Protein AF-A0A961QTJ1-F1 (afdb_monomer)

Solvent-accessible surface area (backbone atoms only — not comparable to full-atom values): 5188 Å² total; per-residue (Å²): 112,53,42,83,73,46,76,42,84,82,74,83,28,64,85,46,59,76,97,73,46,89,55,39,58,57,40,41,78,37,72,56,92,78,36,57,41,29,34,39,9,58,44,78,40,74,91,76,72,41,66,40,79,77,35,81,41,68,32,89,91,40,82,53,94,62,44,67,61,55,49,53,57,47,49,55,53,48,40,53,59,78,66,69,124

Structure (mmCIF, N/CA/C/O backbone):
data_AF-A0A961QTJ1-F1
#
_entry.id   AF-A0A961QTJ1-F1
#
loop_
_atom_site.group_PDB
_atom_site.id
_atom_site.type_symbol
_atom_site.label_atom_id
_atom_site.label_alt_id
_atom_site.label_comp_id
_atom_site.label_asym_id
_atom_site.label_entity_id
_atom_site.label_seq_id
_atom_site.pdbx_PDB_ins_code
_atom_site.Cartn_x
_atom_site.Cartn_y
_atom_site.Cartn_z
_atom_site.occupancy
_atom_site.B_iso_or_equiv
_atom_site.auth_seq_id
_atom_site.auth_comp_id
_atom_site.auth_asym_id
_atom_site.auth_atom_id
_atom_site.pdbx_PDB_model_num
ATOM 1 N N . ARG A 1 1 ? -11.216 -8.397 -10.378 1.00 72.31 1 ARG A N 1
ATOM 2 C CA . ARG A 1 1 ? -12.156 -8.557 -9.235 1.00 72.31 1 ARG A CA 1
ATOM 3 C C . ARG A 1 1 ? -12.390 -7.239 -8.498 1.00 72.31 1 ARG A C 1
ATOM 5 O O . ARG A 1 1 ? -13.536 -6.981 -8.179 1.00 72.31 1 ARG A O 1
ATOM 12 N N . LEU A 1 2 ? -11.366 -6.403 -8.283 1.00 81.88 2 LEU A N 1
ATOM 13 C CA . LEU A 1 2 ? -11.527 -5.104 -7.610 1.00 81.88 2 LEU A CA 1
ATOM 14 C C . LEU A 1 2 ? -12.514 -4.160 -8.318 1.00 81.88 2 LEU A C 1
ATOM 16 O O . LEU A 1 2 ? -13.393 -3.636 -7.649 1.00 81.88 2 LEU A O 1
ATOM 20 N N . GLY A 1 3 ? -12.459 -4.041 -9.649 1.00 82.12 3 GLY A N 1
ATOM 21 C CA . GLY A 1 3 ? -13.423 -3.227 -10.406 1.00 82.12 3 GLY A CA 1
ATOM 22 C C . GLY A 1 3 ? -14.887 -3.622 -10.171 1.00 82.12 3 GLY A C 1
ATOM 23 O O . GLY A 1 3 ? -15.730 -2.762 -9.959 1.00 82.12 3 GLY 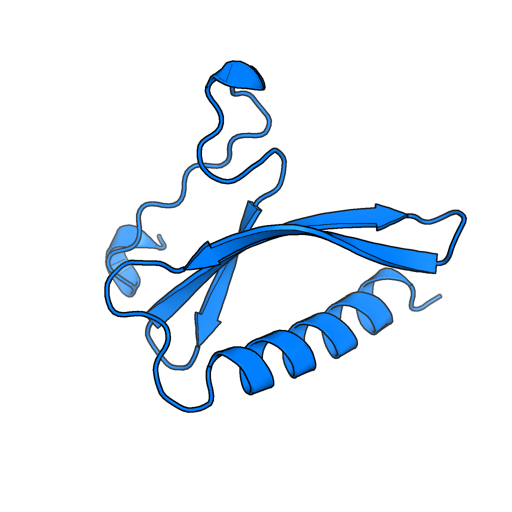A O 1
ATOM 24 N N . LEU A 1 4 ? -15.182 -4.926 -10.095 1.00 84.00 4 LEU A N 1
ATOM 25 C CA . LEU A 1 4 ? -16.546 -5.431 -9.872 1.00 84.00 4 LEU A CA 1
ATOM 26 C C . LEU A 1 4 ? -17.071 -5.193 -8.450 1.00 84.00 4 LEU A C 1
ATOM 28 O O . LEU A 1 4 ? -18.275 -5.070 -8.271 1.00 84.00 4 LEU A O 1
ATOM 32 N N . LEU A 1 5 ? -16.191 -5.195 -7.446 1.00 87.31 5 LEU A N 1
ATOM 33 C CA . LEU A 1 5 ? -16.589 -5.108 -6.036 1.00 87.31 5 LEU A CA 1
ATOM 34 C C . LEU A 1 5 ? -16.486 -3.689 -5.475 1.00 87.31 5 LEU A C 1
ATOM 36 O O . LEU A 1 5 ? -17.233 -3.340 -4.573 1.00 87.31 5 LEU A O 1
ATOM 40 N N . PHE A 1 6 ? -15.555 -2.891 -5.996 1.00 89.62 6 PHE A N 1
ATOM 41 C CA . PHE A 1 6 ? -15.157 -1.616 -5.402 1.00 89.62 6 PHE A CA 1
ATOM 42 C C . PHE A 1 6 ? -15.046 -0.478 -6.424 1.00 89.62 6 PHE A C 1
ATOM 44 O O . PHE A 1 6 ? -14.579 0.599 -6.069 1.00 89.62 6 PHE A O 1
ATOM 51 N N . GLY A 1 7 ? -15.383 -0.714 -7.700 1.00 87.50 7 GLY A N 1
ATOM 52 C CA . GLY A 1 7 ? -15.256 0.299 -8.755 1.00 87.50 7 GLY A CA 1
ATOM 53 C C . GLY A 1 7 ? -13.817 0.764 -9.008 1.00 87.50 7 GLY A C 1
ATOM 54 O O . GLY A 1 7 ? -13.608 1.859 -9.517 1.00 87.50 7 GLY A O 1
ATOM 55 N N . TYR A 1 8 ? -12.816 -0.038 -8.621 1.00 90.38 8 TYR A N 1
ATOM 56 C CA . TYR A 1 8 ? -11.402 0.322 -8.714 1.00 90.38 8 TYR A CA 1
ATOM 57 C C . TYR A 1 8 ? -10.622 -0.635 -9.621 1.00 90.38 8 TYR A C 1
ATOM 59 O O . TYR A 1 8 ? -10.399 -1.806 -9.288 1.00 90.38 8 TYR A O 1
ATOM 67 N N . ASP A 1 9 ? -10.154 -0.109 -10.750 1.00 89.25 9 ASP A N 1
ATOM 68 C CA . ASP A 1 9 ? -9.333 -0.838 -11.715 1.00 89.25 9 ASP A CA 1
ATOM 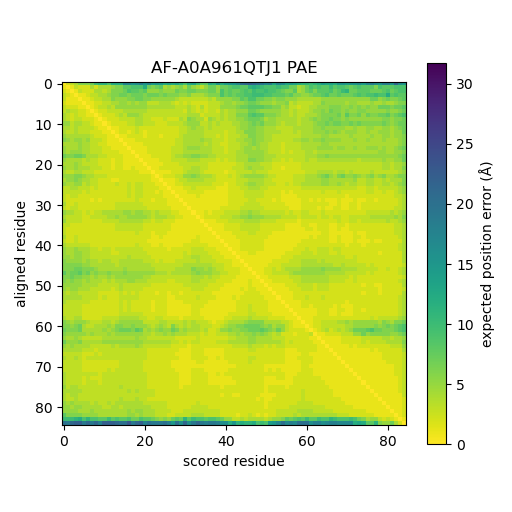69 C C . ASP A 1 9 ? -7.850 -0.693 -11.383 1.00 89.25 9 ASP A C 1
ATOM 71 O O . ASP A 1 9 ? -7.131 0.177 -11.876 1.00 89.25 9 ASP A O 1
ATOM 75 N N . HIS A 1 10 ? -7.391 -1.573 -10.496 1.00 90.31 10 HIS A N 1
ATOM 76 C CA . HIS A 1 10 ? -5.984 -1.648 -10.144 1.00 90.31 10 HIS A CA 1
ATOM 77 C C . HIS A 1 10 ? -5.156 -2.256 -11.278 1.00 90.31 10 HIS A C 1
ATOM 79 O O . HIS A 1 10 ? -5.445 -3.365 -11.736 1.00 90.31 10 HIS A O 1
ATOM 85 N N . VAL A 1 11 ? -4.074 -1.578 -11.655 1.00 88.94 11 VAL A N 1
ATOM 86 C CA . VAL A 1 11 ? -3.067 -2.112 -12.574 1.00 88.94 11 VAL A CA 1
ATOM 87 C C . VAL A 1 11 ? -1.816 -2.448 -11.781 1.00 88.94 11 VAL A C 1
ATOM 89 O O . VAL A 1 11 ? -1.289 -1.610 -11.057 1.00 88.94 11 VAL A O 1
ATOM 92 N N . PHE A 1 12 ? -1.335 -3.680 -11.936 1.00 90.44 12 PHE A N 1
ATOM 93 C CA . PHE A 1 12 ? -0.069 -4.102 -11.357 1.00 90.44 12 PHE A CA 1
ATOM 94 C C . PHE A 1 12 ? 1.090 -3.663 -12.261 1.00 90.44 12 PHE A C 1
ATOM 96 O O . PHE A 1 12 ? 1.293 -4.210 -13.346 1.00 90.44 12 PHE A O 1
ATOM 103 N N . GLU A 1 13 ? 1.837 -2.648 -11.830 1.00 93.06 13 GLU A N 1
ATOM 104 C CA . GLU A 1 13 ? 2.769 -1.914 -12.697 1.00 93.06 13 GLU A CA 1
ATOM 105 C C . GLU A 1 13 ? 4.222 -2.414 -12.654 1.00 93.06 13 GLU A C 1
ATOM 107 O O . GLU A 1 13 ? 5.112 -1.782 -13.230 1.00 93.06 13 GLU A O 1
ATOM 112 N N . ALA A 1 14 ? 4.489 -3.571 -12.042 1.00 92.19 14 ALA A N 1
ATOM 113 C CA . ALA A 1 14 ? 5.838 -4.145 -11.991 1.00 92.19 14 ALA A CA 1
ATOM 114 C C . ALA A 1 14 ? 6.455 -4.347 -13.391 1.00 92.19 14 ALA A C 1
ATOM 116 O O . ALA A 1 14 ? 7.6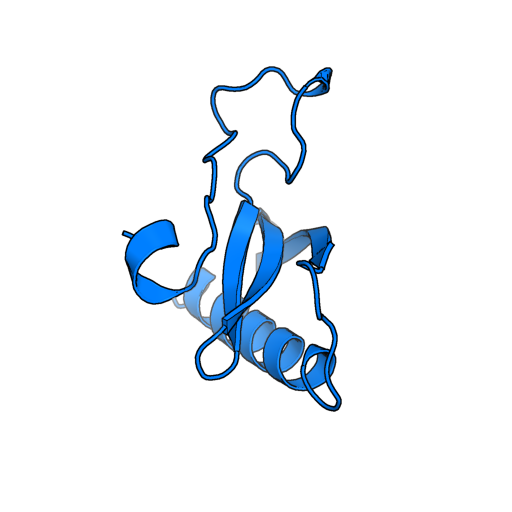64 -4.205 -13.570 1.00 92.19 14 ALA A O 1
ATOM 117 N N . TYR A 1 15 ? 5.613 -4.618 -14.394 1.00 93.19 15 TYR A N 1
ATOM 118 C CA . TYR A 1 15 ? 6.004 -4.815 -15.796 1.00 93.19 15 TYR A CA 1
ATOM 119 C C . TYR A 1 15 ? 5.935 -3.539 -16.649 1.00 93.19 15 TYR A C 1
ATOM 121 O O . TYR A 1 15 ? 6.305 -3.549 -17.823 1.00 93.19 15 TYR A O 1
ATOM 129 N N . VAL A 1 16 ? 5.460 -2.430 -16.082 1.00 94.38 16 VAL A N 1
ATOM 130 C CA . VAL A 1 16 ? 5.412 -1.131 -16.758 1.00 94.38 16 VAL A CA 1
ATOM 131 C C . VAL A 1 16 ? 6.774 -0.446 -16.578 1.00 94.38 16 VAL A C 1
ATOM 133 O O . VAL A 1 16 ? 7.309 -0.450 -15.461 1.00 94.38 16 VAL A O 1
ATOM 136 N N . PRO A 1 17 ? 7.370 0.144 -17.637 1.00 95.88 17 PRO A N 1
ATOM 137 C CA . PRO A 1 17 ? 8.594 0.928 -17.493 1.00 95.88 17 PRO A CA 1
ATOM 138 C C . PRO A 1 17 ? 8.417 2.044 -16.471 1.00 95.88 17 PRO A C 1
ATOM 140 O O . PRO A 1 17 ? 7.372 2.686 -16.448 1.00 95.88 17 PRO A O 1
ATOM 143 N N . GLU A 1 18 ? 9.449 2.298 -15.670 1.00 92.94 18 GLU A N 1
ATOM 144 C CA . GLU A 1 18 ? 9.387 3.199 -14.514 1.00 92.94 18 GLU A CA 1
ATOM 145 C C . GLU A 1 18 ? 8.779 4.570 -14.832 1.00 92.94 18 GLU A C 1
ATOM 147 O O . GLU A 1 18 ? 7.848 4.989 -14.154 1.00 92.94 18 GLU A O 1
ATOM 152 N N . ALA A 1 19 ? 9.203 5.202 -15.930 1.00 94.56 19 ALA A N 1
ATOM 153 C CA . ALA A 1 19 ? 8.702 6.509 -16.361 1.00 94.56 19 ALA A CA 1
ATOM 154 C C . ALA A 1 19 ? 7.204 6.539 -16.740 1.00 94.56 19 ALA A C 1
ATOM 156 O O . ALA A 1 19 ? 6.646 7.613 -16.940 1.00 94.56 19 ALA A O 1
ATOM 157 N N . ARG A 1 20 ? 6.557 5.375 -16.888 1.00 94.69 20 ARG A N 1
ATOM 158 C CA . ARG A 1 20 ? 5.133 5.236 -17.237 1.00 94.69 20 ARG A CA 1
ATOM 159 C C . ARG A 1 20 ? 4.276 4.708 -16.084 1.00 94.69 20 ARG A C 1
ATOM 161 O O . ARG A 1 20 ? 3.081 4.506 -16.280 1.00 94.69 20 ARG A O 1
ATOM 168 N N . ARG A 1 21 ? 4.868 4.444 -14.917 1.00 94.88 21 ARG A N 1
ATOM 169 C CA . ARG A 1 21 ? 4.137 3.980 -13.732 1.00 94.88 21 ARG A CA 1
ATOM 170 C C . ARG A 1 21 ? 3.301 5.121 -13.164 1.00 94.88 21 ARG A C 1
ATOM 172 O O . ARG A 1 21 ? 3.795 6.238 -13.030 1.00 94.88 21 ARG A O 1
ATOM 179 N N . ARG A 1 22 ? 2.044 4.845 -12.828 1.00 92.69 22 ARG A N 1
ATOM 180 C CA . ARG A 1 22 ? 1.143 5.788 -12.161 1.00 92.69 22 ARG A CA 1
ATOM 181 C C . ARG A 1 22 ? 1.209 5.640 -10.647 1.00 92.69 22 ARG A C 1
ATOM 183 O O . ARG A 1 22 ? 1.160 6.644 -9.941 1.00 92.69 22 ARG A O 1
ATOM 190 N N . PHE A 1 23 ? 1.282 4.410 -10.148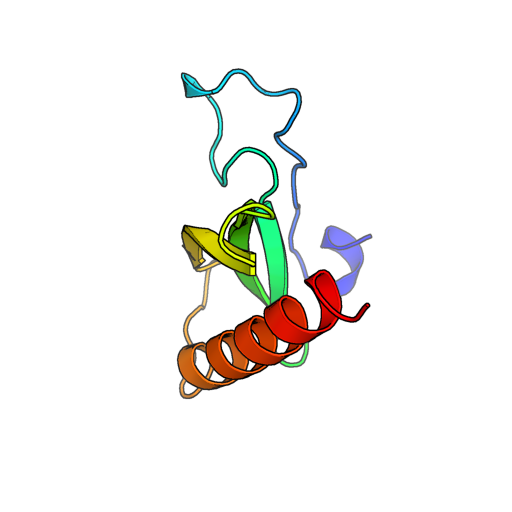 1.00 93.81 23 PHE A N 1
ATOM 191 C CA . PHE A 1 23 ? 1.187 4.111 -8.719 1.00 93.81 23 PHE A CA 1
ATOM 192 C C . PHE A 1 23 ? 2.490 3.586 -8.121 1.00 93.81 23 PHE A C 1
ATOM 194 O O . PHE A 1 23 ? 2.691 3.736 -6.919 1.00 93.81 23 PHE A O 1
ATOM 201 N N . GLY A 1 24 ? 3.370 3.005 -8.936 1.00 92.75 24 GLY A N 1
ATOM 202 C CA . GLY A 1 24 ? 4.668 2.500 -8.491 1.00 92.75 24 GLY A CA 1
ATOM 203 C C . GLY A 1 24 ? 4.842 1.011 -8.765 1.00 92.75 24 GLY A C 1
ATOM 204 O O . GLY A 1 24 ? 3.961 0.349 -9.300 1.00 92.75 24 GLY A O 1
ATOM 205 N N . TYR A 1 25 ? 6.015 0.472 -8.438 1.00 92.62 25 TYR A N 1
ATOM 206 C CA . TYR A 1 25 ? 6.403 -0.877 -8.870 1.00 92.62 25 TYR A CA 1
ATOM 207 C C . TYR A 1 25 ? 5.515 -1.975 -8.266 1.00 92.62 25 TYR A C 1
ATOM 209 O O . TYR A 1 25 ? 5.131 -2.916 -8.960 1.00 92.62 25 TYR A O 1
ATOM 217 N N . PHE A 1 26 ? 5.186 -1.853 -6.982 1.00 91.06 26 PHE A N 1
ATOM 218 C CA . PHE A 1 26 ? 4.385 -2.811 -6.229 1.00 91.06 26 PHE A CA 1
ATOM 219 C C . PHE A 1 26 ? 3.328 -2.074 -5.398 1.00 91.06 26 PHE A C 1
ATOM 221 O O . PHE A 1 26 ? 3.182 -2.284 -4.192 1.00 91.06 26 PHE A O 1
ATOM 228 N N . ALA A 1 27 ? 2.594 -1.174 -6.055 1.00 95.38 27 ALA A N 1
ATOM 229 C CA . ALA A 1 27 ? 1.496 -0.462 -5.425 1.00 95.38 27 ALA A CA 1
ATOM 230 C C . ALA A 1 27 ? 0.392 -1.433 -5.006 1.00 95.38 27 ALA A C 1
ATOM 232 O O . ALA A 1 27 ? -0.135 -2.172 -5.830 1.00 95.38 27 ALA A O 1
ATOM 233 N N . LEU A 1 28 ? 0.032 -1.421 -3.726 1.00 95.00 28 LEU A N 1
ATOM 234 C CA . LEU A 1 28 ? -1.054 -2.228 -3.186 1.00 95.00 28 LEU A CA 1
ATOM 235 C C . LEU A 1 28 ? -2.306 -1.366 -3.003 1.00 95.00 28 LEU A C 1
ATOM 237 O O . LEU A 1 28 ? -2.215 -0.292 -2.400 1.00 95.00 28 LEU A O 1
ATOM 241 N N . PRO A 1 29 ? -3.480 -1.811 -3.481 1.00 95.81 29 PRO A N 1
ATOM 242 C CA . PRO A 1 29 ? -4.733 -1.137 -3.193 1.00 95.81 29 PRO A CA 1
ATOM 243 C C . PRO A 1 29 ? -5.126 -1.336 -1.729 1.00 95.81 29 PRO A C 1
ATOM 245 O O . PRO A 1 29 ? -5.140 -2.456 -1.218 1.00 95.81 29 PRO A O 1
ATOM 248 N N . VAL A 1 30 ? -5.472 -0.241 -1.063 1.00 97.00 30 VAL A N 1
ATOM 249 C CA . VAL A 1 30 ? -5.810 -0.197 0.357 1.00 97.00 30 VAL A CA 1
ATOM 250 C C . VAL A 1 30 ? -7.311 -0.031 0.515 1.00 97.00 30 VAL A C 1
ATOM 252 O O . VAL A 1 30 ? -7.874 1.011 0.177 1.00 97.00 30 VAL A O 1
ATOM 255 N N . LEU A 1 31 ? -7.951 -1.074 1.037 1.00 96.25 31 LEU A N 1
ATOM 256 C CA . LEU A 1 31 ? -9.372 -1.089 1.359 1.00 96.25 31 LEU A CA 1
ATOM 257 C C . LEU A 1 31 ? -9.607 -0.436 2.729 1.00 96.25 31 LEU A C 1
ATOM 259 O O . LEU A 1 31 ? -9.015 -0.854 3.724 1.00 96.25 31 LEU A O 1
ATOM 263 N N . VAL A 1 32 ? -10.494 0.555 2.784 1.00 96.56 32 VAL A N 1
ATOM 264 C CA . VAL A 1 32 ? -10.999 1.153 4.025 1.00 96.56 32 VAL A CA 1
ATOM 265 C C . VAL A 1 32 ? -12.517 1.041 4.005 1.00 96.56 32 VAL A C 1
ATOM 267 O O . VAL A 1 32 ? -13.176 1.659 3.172 1.00 96.56 32 VAL A O 1
ATOM 270 N N . GLY A 1 33 ? -13.070 0.221 4.902 1.00 93.00 33 GLY A N 1
ATOM 271 C CA . GLY A 1 33 ? -14.485 -0.143 4.853 1.00 93.00 33 GLY A CA 1
ATOM 272 C C . GLY A 1 33 ? -14.802 -0.921 3.575 1.00 93.00 33 GLY A C 1
ATOM 273 O O . GLY A 1 33 ? -14.290 -2.020 3.375 1.00 93.00 33 GLY A O 1
ATOM 274 N N . ASP A 1 34 ? -15.626 -0.335 2.714 1.00 92.12 34 ASP A N 1
ATOM 275 C CA . ASP A 1 34 ? -16.122 -0.898 1.457 1.00 92.12 34 ASP A CA 1
ATOM 276 C C . ASP A 1 34 ? -15.516 -0.241 0.204 1.00 92.12 34 ASP A C 1
ATOM 278 O O . ASP A 1 34 ? -15.957 -0.519 -0.909 1.00 92.12 34 ASP A O 1
ATOM 282 N N . ARG A 1 35 ? -14.487 0.602 0.352 1.00 94.31 35 ARG A N 1
ATOM 283 C CA . ARG A 1 35 ? -13.858 1.316 -0.770 1.00 94.31 35 ARG A CA 1
ATOM 284 C C . ARG A 1 35 ? -12.346 1.194 -0.780 1.00 94.31 35 ARG A C 1
ATOM 286 O O . ARG A 1 35 ? -11.692 1.162 0.263 1.00 94.31 35 ARG A O 1
ATOM 293 N N . ILE A 1 36 ? -11.767 1.190 -1.977 1.00 96.62 36 ILE A N 1
ATOM 294 C CA . ILE A 1 36 ? -10.321 1.348 -2.131 1.00 96.62 36 ILE A CA 1
ATOM 295 C C . ILE A 1 36 ? -10.008 2.829 -1.951 1.00 96.62 36 ILE A C 1
ATOM 297 O O . ILE A 1 36 ? -10.356 3.630 -2.812 1.00 96.62 36 ILE A O 1
ATOM 301 N N . ALA A 1 37 ? -9.391 3.193 -0.827 1.00 97.38 37 ALA A N 1
ATOM 302 C CA . ALA A 1 37 ? -9.104 4.580 -0.457 1.00 97.38 37 ALA A CA 1
ATOM 303 C C . ALA A 1 37 ? -7.733 5.062 -0.954 1.00 97.38 37 ALA A C 1
ATOM 305 O O . ALA A 1 37 ? -7.529 6.255 -1.165 1.00 97.38 37 ALA A O 1
ATOM 306 N N . ALA A 1 38 ? -6.776 4.151 -1.131 1.00 97.56 38 ALA A N 1
ATOM 307 C CA . ALA A 1 38 ? -5.436 4.498 -1.588 1.00 97.56 38 ALA A CA 1
ATOM 308 C C . ALA A 1 38 ? -4.796 3.368 -2.401 1.00 97.56 38 ALA A C 1
ATOM 310 O O . ALA A 1 38 ? -5.190 2.211 -2.295 1.00 97.56 38 ALA A O 1
ATOM 311 N N . ALA A 1 39 ? -3.772 3.707 -3.177 1.00 97.19 39 ALA A N 1
ATOM 312 C CA . ALA A 1 39 ? -2.766 2.784 -3.680 1.00 97.19 39 ALA A CA 1
ATOM 313 C C . ALA A 1 39 ? -1.422 3.166 -3.053 1.00 97.19 39 ALA A C 1
ATOM 315 O O . ALA A 1 39 ? -1.009 4.327 -3.139 1.00 97.19 39 ALA A O 1
ATOM 316 N N . ILE A 1 40 ? -0.763 2.216 -2.389 1.00 97.88 40 ILE A N 1
ATOM 317 C CA . ILE A 1 40 ? 0.488 2.469 -1.667 1.00 97.88 40 ILE A CA 1
ATOM 318 C C . ILE A 1 40 ? 1.579 1.543 -2.188 1.00 97.88 40 ILE A C 1
ATOM 320 O O . ILE A 1 40 ? 1.511 0.328 -2.008 1.00 97.88 40 ILE A O 1
ATOM 324 N N . ASP A 1 41 ? 2.593 2.128 -2.821 1.00 97.25 41 ASP A N 1
ATOM 325 C CA . ASP A 1 41 ? 3.808 1.420 -3.217 1.00 97.25 41 ASP A CA 1
ATOM 326 C C . ASP A 1 41 ? 4.717 1.276 -2.004 1.00 97.25 41 ASP A C 1
ATOM 328 O O . ASP A 1 41 ? 5.119 2.266 -1.384 1.00 97.25 41 ASP A O 1
ATOM 332 N N . THR A 1 42 ? 5.017 0.030 -1.645 1.00 95.62 42 THR A N 1
ATOM 333 C CA . THR A 1 42 ? 5.830 -0.289 -0.471 1.00 95.62 42 THR A CA 1
ATOM 334 C C . THR A 1 42 ? 7.026 -1.144 -0.852 1.00 95.62 42 THR A C 1
ATOM 336 O O . THR A 1 42 ? 6.970 -1.989 -1.744 1.00 95.62 42 THR A O 1
ATOM 339 N N . LYS A 1 43 ? 8.132 -0.944 -0.138 1.00 94.75 43 LYS A N 1
ATOM 340 C CA . LYS A 1 43 ? 9.345 -1.746 -0.269 1.00 94.75 43 LYS A CA 1
ATOM 341 C C . LYS A 1 43 ? 9.783 -2.237 1.101 1.00 94.75 43 LYS A C 1
ATOM 343 O O . LYS A 1 43 ? 10.089 -1.439 1.978 1.00 94.75 43 LYS A O 1
ATOM 348 N N . ALA A 1 44 ? 9.866 -3.552 1.267 1.00 95.12 44 ALA A N 1
ATOM 349 C CA . ALA A 1 44 ? 10.452 -4.150 2.460 1.00 95.12 44 ALA A CA 1
ATOM 350 C C . ALA A 1 44 ? 11.988 -4.077 2.379 1.00 95.12 44 ALA A C 1
ATOM 352 O O . ALA A 1 44 ? 12.614 -4.810 1.608 1.00 95.12 44 ALA A O 1
ATOM 353 N N . ASP A 1 45 ? 12.604 -3.206 3.178 1.00 95.25 45 ASP A N 1
ATOM 354 C CA . ASP A 1 45 ? 14.047 -3.213 3.409 1.00 95.25 45 ASP A CA 1
ATOM 355 C C . ASP A 1 45 ? 14.363 -4.251 4.492 1.00 95.25 45 ASP A C 1
ATOM 357 O O . ASP A 1 45 ? 14.294 -3.983 5.692 1.00 95.25 45 ASP A O 1
ATOM 361 N N . ARG A 1 46 ? 14.710 -5.466 4.056 1.00 93.88 46 ARG A N 1
ATOM 362 C CA . ARG A 1 46 ? 15.048 -6.576 4.959 1.00 93.88 46 ARG A CA 1
ATOM 363 C C . ARG A 1 46 ? 16.330 -6.337 5.751 1.00 93.88 46 ARG A C 1
ATOM 365 O O . ARG A 1 46 ? 16.454 -6.881 6.841 1.00 93.88 46 ARG A O 1
ATOM 372 N N . SER A 1 47 ? 17.254 -5.521 5.239 1.00 94.88 47 SER A N 1
ATOM 373 C CA . SER A 1 47 ? 18.501 -5.213 5.949 1.00 94.88 47 SER A CA 1
ATOM 374 C C . SER A 1 47 ? 18.250 -4.329 7.170 1.00 94.88 47 SER A C 1
ATOM 376 O O . SER A 1 47 ? 18.884 -4.505 8.205 1.00 94.88 47 SER A O 1
ATOM 378 N N . LYS A 1 48 ? 17.270 -3.424 7.067 1.00 95.50 48 LYS A N 1
ATOM 379 C CA . LYS A 1 48 ? 16.859 -2.513 8.146 1.00 95.50 48 LYS A CA 1
ATOM 380 C C . LYS A 1 48 ? 15.608 -2.971 8.891 1.00 95.50 48 LYS A C 1
ATOM 382 O O . LYS A 1 48 ? 15.193 -2.286 9.819 1.00 95.50 48 LYS A O 1
ATOM 387 N N . ARG A 1 49 ? 15.007 -4.094 8.474 1.00 94.56 49 ARG A N 1
ATOM 388 C CA . ARG A 1 49 ? 13.725 -4.619 8.977 1.00 94.56 49 ARG A CA 1
ATOM 389 C C . ARG A 1 49 ? 12.636 -3.540 9.015 1.00 94.56 49 ARG A C 1
ATOM 391 O O . ARG A 1 49 ? 11.961 -3.375 10.026 1.00 94.56 49 ARG A O 1
ATOM 398 N N . ARG A 1 50 ? 12.503 -2.788 7.918 1.00 95.19 50 ARG A N 1
ATOM 399 C CA . ARG A 1 50 ? 11.544 -1.683 7.800 1.00 95.19 50 ARG A CA 1
ATOM 400 C C . ARG A 1 50 ? 10.753 -1.745 6.501 1.00 95.19 50 ARG A C 1
ATOM 402 O O . ARG A 1 50 ? 11.296 -2.085 5.447 1.00 95.19 50 ARG A O 1
ATOM 409 N N . LEU A 1 51 ? 9.479 -1.382 6.570 1.00 96.00 51 LEU A N 1
ATOM 410 C CA . LEU A 1 51 ? 8.623 -1.160 5.416 1.00 96.00 51 LEU A CA 1
ATOM 411 C C . LEU A 1 51 ? 8.723 0.306 4.983 1.00 96.00 51 LEU A C 1
ATOM 413 O O . LEU A 1 51 ? 8.366 1.222 5.717 1.00 96.00 51 LEU A O 1
ATOM 417 N N . GLU A 1 52 ? 9.221 0.545 3.777 1.00 96.12 52 GLU A N 1
ATOM 418 C CA . GLU A 1 52 ?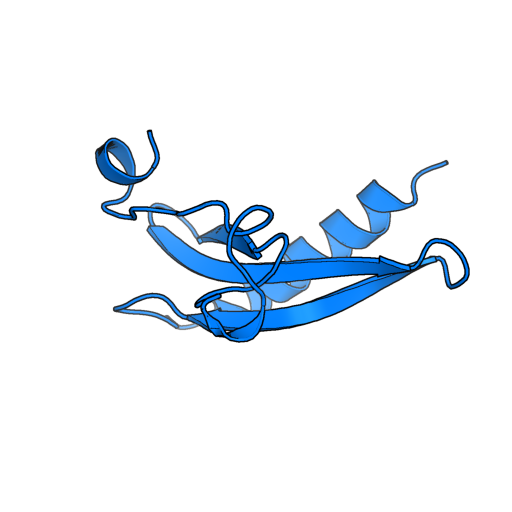 9.370 1.890 3.231 1.00 96.12 52 GLU A CA 1
ATOM 419 C C . GLU A 1 52 ? 8.223 2.202 2.274 1.00 96.12 52 GLU A C 1
ATOM 421 O O . GLU A 1 52 ? 7.986 1.460 1.321 1.00 96.12 52 GLU A O 1
ATOM 426 N N . ILE A 1 53 ? 7.537 3.320 2.504 1.00 96.75 53 ILE A N 1
ATOM 427 C CA . ILE A 1 53 ? 6.513 3.834 1.593 1.00 96.75 53 ILE A CA 1
ATOM 428 C C . ILE A 1 53 ? 7.223 4.609 0.484 1.00 96.75 53 ILE A C 1
ATOM 430 O O . ILE A 1 53 ? 7.892 5.608 0.740 1.00 96.75 53 ILE A O 1
ATOM 434 N N . ARG A 1 54 ? 7.099 4.125 -0.750 1.00 96.56 54 ARG A N 1
ATOM 435 C CA . ARG A 1 54 ? 7.695 4.735 -1.944 1.00 96.56 54 ARG A CA 1
ATOM 436 C C . ARG A 1 54 ? 6.757 5.738 -2.586 1.00 96.56 54 ARG A C 1
ATOM 438 O O . ARG A 1 54 ? 7.208 6.787 -3.033 1.00 96.56 54 ARG A O 1
ATOM 445 N N . GLN A 1 55 ? 5.464 5.441 -2.561 1.00 96.88 55 GLN A N 1
ATOM 446 C CA . GLN A 1 55 ? 4.430 6.341 -3.034 1.00 96.88 55 GLN A CA 1
ATOM 447 C C . GLN A 1 55 ? 3.130 6.086 -2.274 1.00 96.88 55 GLN A C 1
ATOM 449 O O . GLN A 1 55 ? 2.766 4.939 -2.021 1.00 96.88 55 GLN A O 1
ATOM 454 N N . TRP A 1 56 ? 2.424 7.163 -1.936 1.00 97.81 56 TRP A N 1
ATOM 455 C CA . TRP A 1 56 ? 1.056 7.120 -1.430 1.00 97.81 56 TRP A CA 1
ATOM 456 C C . TRP A 1 56 ? 0.169 7.893 -2.394 1.00 97.81 56 TRP A C 1
ATOM 458 O O . TRP A 1 56 ? 0.350 9.096 -2.582 1.00 97.81 56 TRP A O 1
ATOM 468 N N . THR A 1 57 ? -0.814 7.224 -2.983 1.00 97.12 57 THR A N 1
ATOM 469 C CA . THR A 1 57 ? -1.770 7.855 -3.891 1.00 97.12 57 THR A CA 1
ATOM 470 C C . THR A 1 57 ? -3.182 7.641 -3.377 1.00 97.12 57 THR A C 1
ATOM 472 O O . THR A 1 57 ? -3.629 6.505 -3.258 1.00 97.12 57 THR A O 1
ATOM 475 N N . TRP A 1 58 ? -3.891 8.726 -3.072 1.00 96.94 58 TRP A N 1
ATOM 476 C CA . TRP A 1 58 ? -5.320 8.668 -2.767 1.00 96.94 58 TRP A CA 1
ATOM 477 C C . TRP A 1 58 ? -6.115 8.356 -4.034 1.00 96.94 58 TRP A C 1
ATOM 479 O O . TRP A 1 58 ? -5.770 8.815 -5.125 1.00 96.94 58 TRP A O 1
ATOM 489 N N . THR A 1 59 ? -7.163 7.554 -3.892 1.00 94.81 59 THR A N 1
ATOM 490 C CA . THR A 1 59 ? -8.151 7.346 -4.953 1.00 94.81 59 THR A CA 1
ATOM 491 C C . THR A 1 59 ? -9.166 8.491 -4.970 1.00 94.81 59 THR A C 1
ATOM 493 O O . THR A 1 59 ? -9.192 9.346 -4.082 1.00 94.81 59 THR A O 1
ATOM 496 N N . GLU A 1 60 ? -9.996 8.537 -6.008 1.00 90.19 60 GLU A N 1
ATOM 497 C CA . GLU A 1 60 ? -11.070 9.523 -6.101 1.00 90.19 60 GLU A CA 1
ATOM 498 C C . GLU A 1 60 ? -12.060 9.375 -4.932 1.00 90.19 60 GLU A C 1
ATOM 500 O O . GLU A 1 60 ? -12.420 8.263 -4.546 1.00 90.19 60 GLU A O 1
ATOM 505 N N . GLY A 1 61 ? -12.469 10.500 -4.335 1.00 89.00 61 GLY A N 1
ATOM 506 C CA . GLY A 1 61 ? -13.343 10.516 -3.155 1.00 89.00 61 GLY A CA 1
ATOM 507 C C . GLY A 1 61 ? -12.638 10.267 -1.813 1.00 89.00 61 GLY A C 1
ATOM 508 O O . GLY A 1 61 ? -13.305 10.227 -0.781 1.00 89.00 61 GLY A O 1
ATOM 509 N N . ALA A 1 62 ? -11.309 10.124 -1.801 1.00 92.75 62 ALA A N 1
ATOM 510 C CA . ALA A 1 62 ? -10.492 9.995 -0.596 1.00 92.75 62 ALA A CA 1
ATOM 511 C C . ALA A 1 62 ? -9.546 11.206 -0.412 1.00 92.75 62 ALA A C 1
ATOM 513 O O . ALA A 1 62 ? -9.203 11.876 -1.389 1.00 92.75 62 ALA A O 1
ATOM 514 N N . PRO A 1 63 ? -9.071 11.476 0.819 1.00 95.00 63 PRO A N 1
ATOM 515 C CA . PRO A 1 63 ? -9.393 10.771 2.063 1.00 95.00 63 PRO A CA 1
ATOM 516 C C . PRO A 1 63 ? -10.711 11.228 2.707 1.00 95.00 63 PRO A C 1
ATOM 518 O O . PRO A 1 63 ? -11.044 12.412 2.694 1.00 95.00 63 PRO A O 1
ATOM 521 N N . ALA A 1 64 ? -11.412 10.298 3.358 1.00 95.62 64 ALA A N 1
ATOM 522 C CA . ALA A 1 64 ? -12.433 10.616 4.354 1.00 95.62 64 ALA A CA 1
ATOM 523 C C . ALA A 1 64 ? -11.803 10.808 5.747 1.00 95.62 64 ALA A C 1
ATOM 525 O O . ALA A 1 64 ? -10.638 10.466 5.988 1.00 95.62 64 ALA A O 1
ATOM 526 N N . ALA A 1 65 ? -12.583 11.345 6.689 1.00 96.81 65 ALA A N 1
ATOM 527 C CA . ALA A 1 65 ? -12.138 11.517 8.068 1.00 96.81 65 ALA A CA 1
ATOM 528 C C . ALA A 1 65 ? -11.711 10.169 8.680 1.00 96.81 65 ALA A C 1
ATOM 530 O O . ALA A 1 65 ? -12.480 9.213 8.702 1.00 96.81 65 ALA A O 1
ATOM 531 N N . GLY A 1 66 ? -10.477 10.105 9.186 1.00 96.69 66 GLY A N 1
ATOM 532 C CA . GLY A 1 66 ? -9.921 8.912 9.835 1.00 96.69 66 GLY A CA 1
ATOM 533 C C . GLY A 1 66 ? -9.189 7.931 8.912 1.00 96.69 66 GLY A C 1
ATOM 534 O O . GLY A 1 66 ? -8.425 7.113 9.423 1.00 96.69 66 GLY A O 1
ATOM 535 N N . ASP A 1 67 ? -9.316 8.046 7.585 1.00 97.69 67 ASP A N 1
ATOM 536 C CA . ASP A 1 67 ? -8.678 7.119 6.634 1.00 97.69 67 ASP A CA 1
ATOM 537 C C . ASP A 1 67 ? -7.179 7.009 6.847 1.00 97.69 67 ASP A C 1
ATOM 539 O O . ASP A 1 67 ? -6.635 5.916 6.964 1.00 97.69 67 ASP A O 1
ATOM 543 N N . LYS A 1 68 ? -6.503 8.157 6.921 1.00 97.81 68 LYS A N 1
ATOM 544 C CA . LYS A 1 68 ? -5.051 8.199 7.068 1.00 97.81 68 LYS A CA 1
ATOM 545 C C . LYS A 1 68 ? -4.597 7.429 8.309 1.00 97.81 68 LYS A C 1
ATOM 547 O O . LYS A 1 68 ? -3.738 6.564 8.192 1.00 97.81 68 LYS A O 1
ATOM 552 N N . ALA A 1 69 ? -5.230 7.679 9.453 1.00 98.19 69 ALA A N 1
ATOM 553 C CA . ALA A 1 69 ? -4.900 7.003 10.703 1.00 98.19 69 ALA A CA 1
ATOM 554 C C . ALA A 1 69 ? -5.183 5.492 10.634 1.00 98.19 69 ALA A C 1
ATOM 556 O O . ALA A 1 69 ? -4.378 4.684 11.096 1.00 98.19 69 ALA A O 1
ATOM 557 N N . ALA A 1 70 ? -6.301 5.091 10.019 1.00 98.12 70 ALA A N 1
ATOM 558 C CA . ALA A 1 70 ? -6.635 3.681 9.827 1.00 98.12 70 ALA A CA 1
ATOM 559 C C . ALA A 1 70 ? -5.605 2.963 8.938 1.00 98.12 70 ALA A C 1
ATOM 561 O O . ALA A 1 70 ? -5.182 1.845 9.253 1.00 98.12 70 ALA A O 1
ATOM 562 N N . ILE A 1 71 ? -5.173 3.616 7.857 1.00 98.31 71 ILE A N 1
ATOM 563 C CA . ILE A 1 71 ? -4.176 3.086 6.927 1.00 98.31 71 ILE A CA 1
ATOM 564 C C . ILE A 1 71 ? -2.798 3.014 7.590 1.00 98.31 71 ILE A C 1
ATOM 566 O O . ILE A 1 71 ? -2.144 1.982 7.493 1.00 98.31 71 ILE A O 1
ATOM 570 N N . GLU A 1 72 ? -2.369 4.047 8.316 1.00 98.00 72 GLU A N 1
ATOM 571 C CA . GLU A 1 72 ? -1.109 4.034 9.075 1.00 98.00 72 GLU A CA 1
ATOM 572 C C . GLU A 1 72 ? -1.089 2.892 10.102 1.00 98.00 72 GLU A C 1
ATOM 574 O O . GLU A 1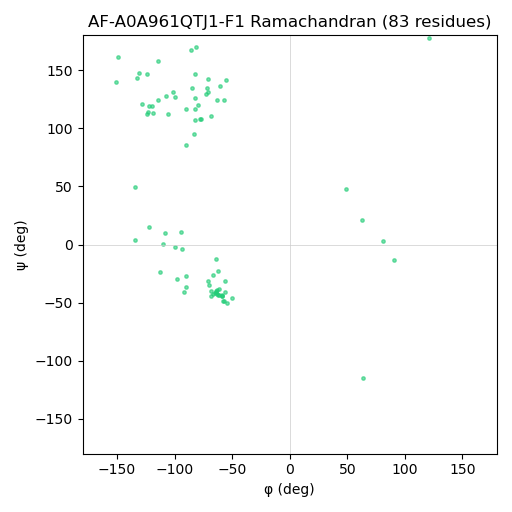 72 ? -0.131 2.119 10.160 1.00 98.00 72 GLU A O 1
ATOM 579 N N . ALA A 1 73 ? -2.184 2.689 10.841 1.00 98.00 73 ALA A N 1
ATOM 580 C CA . ALA A 1 73 ? -2.304 1.564 11.766 1.00 98.00 73 ALA A CA 1
ATOM 581 C C . ALA A 1 73 ? -2.222 0.201 11.050 1.00 98.00 73 ALA A C 1
ATOM 583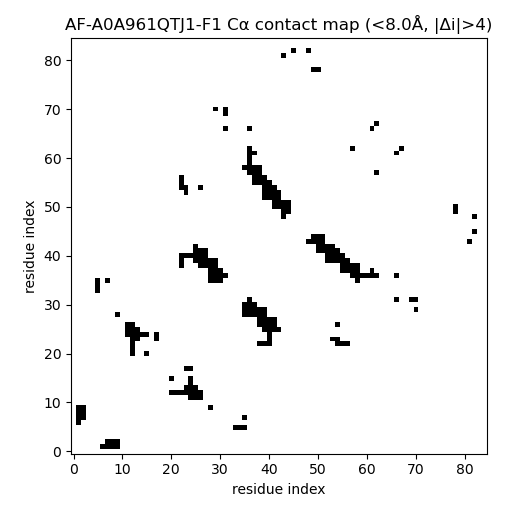 O O . ALA A 1 73 ? -1.638 -0.748 11.580 1.00 98.00 73 ALA A O 1
ATOM 584 N N . ALA A 1 74 ? -2.803 0.081 9.852 1.00 97.81 74 ALA A N 1
ATOM 585 C CA . ALA A 1 74 ? -2.695 -1.124 9.033 1.00 97.81 74 ALA A CA 1
ATOM 586 C C . ALA A 1 74 ? -1.269 -1.341 8.505 1.00 97.81 74 ALA A C 1
ATOM 588 O O . ALA A 1 74 ? -0.789 -2.472 8.539 1.00 97.81 74 ALA A O 1
ATOM 589 N N . LEU A 1 75 ? -0.576 -0.279 8.090 1.00 97.50 75 LEU A N 1
ATOM 590 C CA . LEU A 1 75 ? 0.813 -0.333 7.633 1.00 97.50 75 LEU A CA 1
ATOM 591 C C . LEU A 1 75 ? 1.760 -0.780 8.748 1.00 97.50 75 LEU A C 1
ATOM 593 O O . LEU A 1 75 ? 2.620 -1.613 8.489 1.00 97.50 75 LEU A O 1
ATOM 597 N N . HIS A 1 76 ? 1.559 -0.332 9.990 1.00 96.88 76 HIS A N 1
ATOM 598 C CA . HIS A 1 76 ? 2.335 -0.828 11.132 1.00 96.88 76 HIS A CA 1
ATOM 599 C C . HIS A 1 76 ? 2.125 -2.326 11.385 1.00 96.88 76 HIS A C 1
ATOM 601 O O . HIS A 1 76 ? 3.087 -3.064 11.599 1.00 96.88 76 HIS A O 1
ATOM 607 N N . ARG A 1 77 ? 0.876 -2.812 11.317 1.00 96.94 77 ARG A N 1
ATOM 608 C CA . ARG A 1 77 ? 0.600 -4.258 11.418 1.00 96.94 77 ARG A CA 1
ATOM 609 C C . ARG A 1 77 ? 1.220 -5.031 10.257 1.00 96.94 77 ARG A C 1
ATOM 611 O O . ARG A 1 77 ? 1.745 -6.121 10.464 1.00 96.94 77 ARG A O 1
ATOM 618 N N . PHE A 1 78 ? 1.161 -4.474 9.050 1.00 96.38 78 PHE A N 1
ATOM 619 C CA . PHE A 1 78 ? 1.733 -5.093 7.863 1.00 96.38 78 PHE A CA 1
ATOM 620 C C . PHE A 1 78 ? 3.262 -5.151 7.938 1.00 96.38 78 PHE A C 1
ATOM 622 O O . PHE A 1 78 ? 3.838 -6.193 7.657 1.00 9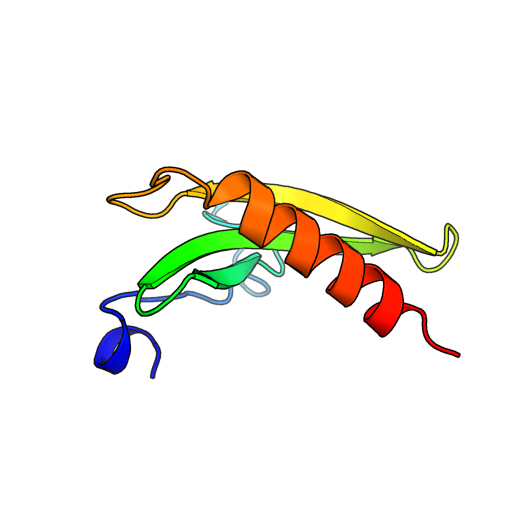6.38 78 PHE A O 1
ATOM 629 N N . GLU A 1 79 ? 3.924 -4.092 8.398 1.00 96.25 79 GLU A N 1
ATOM 630 C CA . GLU A 1 79 ? 5.363 -4.088 8.666 1.00 96.25 79 GLU A CA 1
ATOM 631 C C . GLU A 1 79 ? 5.755 -5.175 9.674 1.00 96.25 79 GLU A C 1
ATOM 63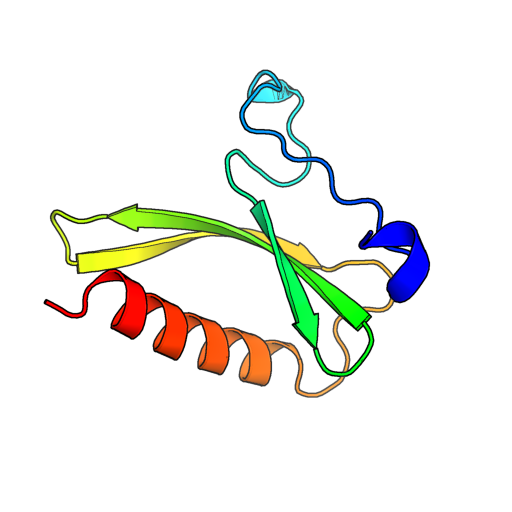3 O O . GLU A 1 79 ? 6.657 -5.965 9.401 1.00 96.25 79 GLU A O 1
ATOM 638 N N . ALA A 1 80 ? 5.038 -5.275 10.798 1.00 95.75 80 ALA A N 1
ATOM 639 C CA . ALA A 1 80 ? 5.274 -6.326 11.784 1.00 95.75 80 ALA A CA 1
ATOM 640 C C . ALA A 1 80 ? 5.106 -7.732 11.178 1.00 95.75 80 ALA A C 1
ATOM 642 O O . ALA A 1 80 ? 5.945 -8.601 11.402 1.00 95.75 80 ALA A O 1
ATOM 643 N N . PHE A 1 81 ? 4.066 -7.942 10.364 1.00 95.38 81 PHE A N 1
ATOM 644 C CA . PHE A 1 81 ? 3.837 -9.197 9.644 1.00 95.38 81 PHE A CA 1
ATOM 645 C C . PHE A 1 81 ? 4.978 -9.536 8.672 1.00 95.38 81 PHE A C 1
ATOM 647 O O . PHE A 1 81 ? 5.443 -10.672 8.648 1.00 95.38 81 PHE A O 1
ATOM 654 N N . GLN A 1 82 ? 5.475 -8.557 7.909 1.00 94.44 82 GLN A N 1
ATOM 655 C CA . GLN A 1 82 ? 6.529 -8.756 6.904 1.00 94.44 82 GLN A CA 1
ATOM 656 C C . GLN A 1 82 ? 7.860 -9.238 7.498 1.00 94.44 82 GLN A C 1
ATOM 658 O O . GLN A 1 82 ? 8.677 -9.818 6.778 1.00 94.44 82 GLN A O 1
ATOM 663 N N . PHE A 1 83 ? 8.091 -8.983 8.787 1.00 95.31 83 PHE A N 1
ATOM 664 C CA . PHE A 1 83 ? 9.328 -9.331 9.485 1.00 95.31 83 PHE A CA 1
ATOM 665 C C . PHE A 1 83 ? 9.105 -10.237 10.701 1.00 95.31 83 PHE A C 1
ATOM 667 O O . PHE A 1 83 ? 10.011 -10.368 11.531 1.00 95.31 83 PHE A O 1
ATOM 674 N N . ALA A 1 84 ? 7.925 -10.853 10.811 1.00 88.44 84 ALA A N 1
ATOM 675 C CA . ALA A 1 84 ? 7.661 -11.899 11.785 1.00 88.44 84 ALA A CA 1
ATOM 676 C C . ALA A 1 84 ? 8.487 -13.141 11.407 1.00 88.44 84 ALA A C 1
ATOM 678 O O . ALA A 1 84 ? 8.258 -13.769 10.374 1.00 88.44 84 ALA A O 1
ATOM 679 N N . SER A 1 85 ? 9.494 -13.440 12.223 1.00 66.38 85 SER A N 1
ATOM 680 C CA . SER A 1 85 ? 10.437 -14.555 12.091 1.00 66.38 85 SER A CA 1
ATOM 681 C C . SER A 1 85 ? 10.833 -15.011 13.479 1.00 66.38 85 SER A C 1
ATOM 683 O O . SER A 1 85 ? 11.199 -14.093 14.253 1.00 66.38 85 SER A O 1
#

Secondary structure (DSSP, 8-state):
-HHHHHS-----GGGS-GGG-SS-TTEEEEEETTEEEEEEEEEEETTTTEEEEEEEEEPTT-PPTTHHHHHHHHHHHHHHHHT--

Sequence (85 aa):
RLGLLFGYDHVFEAYVPEARRRFGYFALPVLVGDRIAAAIDTKADRSKRRLEIRQWTWTEGAPAAGDKAAIEAALHRFEAFQFAS

Nearest PDB structures (foldseek):
  8h6c-assembly1_B  TM=6.263E-01  e=4.651E-01  Homo sapiens
  8h6c-assembly1_F  TM=7.337E-01  e=1.013E+00  Homo sapiens
  2aj6-assembly1_A  TM=6.800E-01  e=7.323E-01  Staphylococcus aureus subsp. aureus MW2
  7ypv-assembly1_B  TM=6.797E-01  e=8.336E-01  Streptomyces lavendulae subsp. lavendulae
  2a4n-assembly1_A  TM=6.690E-01  e=1.815E+00  Enterococcus faecium

Foldseek 3Di:
DCCVQAVDDDDQCLVPPQVPDDQDNGWDFDDDPRHRQWTWDWDQPPVVLFIDTPDIGGDPPDDDPCPVVVVVVVRVVVSCVVPVD

Mean predicted aligned error: 3.24 Å

pLDDT: mean 93.71, std 5.17, range [66.38, 98.31]

Radius of gyration: 13.45 Å; Cα contacts (8 Å, |Δi|>4): 121; chains: 1; bounding box: 35×26×30 Å